Protein AF-A0A533ZIG7-F1 (afdb_monomer_lite)

Foldseek 3Di:
DFDDDDDDPVRVVVLVVDDPVVSVLVVVLCRVVCGPPVPDDDPQKDADDDDDPDGIGGHRDDD

Radius of gyration: 12.23 Å; chains: 1; bounding box: 27×23×31 Å

Structure (mmCIF, N/CA/C/O backbone):
data_AF-A0A533ZIG7-F1
#
_entry.id   AF-A0A533ZIG7-F1
#
loop_
_atom_site.group_PDB
_atom_site.id
_atom_site.type_symbol
_atom_site.label_atom_id
_atom_site.label_alt_id
_atom_site.label_comp_id
_atom_site.label_asym_id
_atom_site.label_entity_id
_atom_site.label_seq_id
_atom_site.pdbx_PDB_ins_code
_atom_site.Cartn_x
_atom_site.Cartn_y
_atom_site.Cartn_z
_atom_site.occupancy
_atom_site.B_iso_or_equiv
_atom_site.auth_seq_id
_atom_site.auth_comp_id
_atom_site.auth_asym_id
_atom_site.auth_atom_id
_atom_site.pdbx_PDB_model_num
ATOM 1 N N . MET A 1 1 ? -1.394 6.878 -17.861 1.00 71.06 1 MET A N 1
ATOM 2 C CA . MET A 1 1 ? -2.280 5.693 -17.788 1.00 71.06 1 MET A CA 1
ATOM 3 C C . MET A 1 1 ? -2.414 5.326 -16.316 1.00 71.06 1 MET A C 1
ATOM 5 O O . MET A 1 1 ? -1.432 5.513 -15.611 1.00 71.06 1 MET A O 1
ATOM 9 N N . ARG A 1 2 ? -3.601 4.939 -15.827 1.00 85.56 2 ARG A N 1
ATOM 10 C CA . ARG A 1 2 ? -3.795 4.614 -14.403 1.00 85.56 2 ARG A CA 1
ATOM 11 C C . ARG A 1 2 ? -3.762 3.100 -14.212 1.00 85.56 2 ARG A C 1
ATOM 13 O O . ARG A 1 2 ? -4.473 2.400 -14.926 1.00 85.56 2 ARG A O 1
ATOM 20 N N . PHE A 1 3 ? -2.950 2.615 -13.283 1.00 90.19 3 PHE A N 1
ATOM 21 C CA . PHE A 1 3 ? -2.901 1.201 -12.920 1.00 90.19 3 PHE A CA 1
ATOM 22 C C . PHE A 1 3 ? -4.004 0.862 -11.911 1.00 90.19 3 PHE A C 1
ATOM 24 O O . PHE A 1 3 ? -4.363 1.687 -11.070 1.00 90.19 3 PHE A O 1
ATOM 31 N N . SER A 1 4 ? -4.541 -0.357 -11.995 1.00 91.88 4 SER A N 1
ATOM 32 C CA . SER A 1 4 ? -5.461 -0.903 -10.993 1.00 91.88 4 SER A CA 1
ATOM 33 C C . SER A 1 4 ? -4.671 -1.574 -9.875 1.00 91.88 4 SER A C 1
ATOM 35 O O . SER A 1 4 ? -3.761 -2.357 -10.141 1.00 91.88 4 SER A O 1
ATOM 37 N N . ILE A 1 5 ? -5.034 -1.282 -8.629 1.00 92.25 5 ILE A N 1
ATOM 38 C CA . ILE A 1 5 ? -4.410 -1.864 -7.439 1.00 92.25 5 ILE A CA 1
ATOM 39 C C . ILE A 1 5 ? -5.326 -2.968 -6.917 1.00 92.25 5 ILE A C 1
ATOM 41 O O . ILE A 1 5 ? -6.520 -2.747 -6.719 1.00 92.25 5 ILE A O 1
ATOM 45 N N . VAL A 1 6 ? -4.763 -4.155 -6.707 1.00 94.88 6 VAL A N 1
ATOM 46 C CA . VAL A 1 6 ? -5.466 -5.317 -6.156 1.00 94.88 6 VAL A CA 1
ATOM 47 C C . VAL A 1 6 ? -4.726 -5.758 -4.903 1.00 94.88 6 VAL A C 1
ATOM 49 O O . VAL A 1 6 ? -3.514 -5.962 -4.939 1.00 94.88 6 VAL A O 1
ATOM 52 N N . PHE A 1 7 ? -5.455 -5.899 -3.799 1.00 93.69 7 PHE A N 1
ATOM 53 C CA . PHE A 1 7 ? -4.913 -6.410 -2.544 1.00 93.69 7 PHE A CA 1
ATOM 54 C C . PHE A 1 7 ? -5.075 -7.928 -2.482 1.00 93.69 7 PHE A C 1
ATOM 56 O O . PHE A 1 7 ? -6.108 -8.467 -2.883 1.00 93.69 7 PHE A O 1
ATOM 63 N N . THR A 1 8 ? -4.062 -8.615 -1.958 1.00 95.12 8 THR A N 1
ATOM 64 C CA . THR A 1 8 ? -4.187 -10.024 -1.574 1.00 95.12 8 THR A CA 1
ATOM 65 C C . THR A 1 8 ? -5.088 -10.156 -0.345 1.00 95.12 8 THR A C 1
ATOM 67 O O . THR A 1 8 ? -5.334 -9.179 0.368 1.00 95.12 8 THR A O 1
ATOM 70 N N . THR A 1 9 ? -5.572 -11.369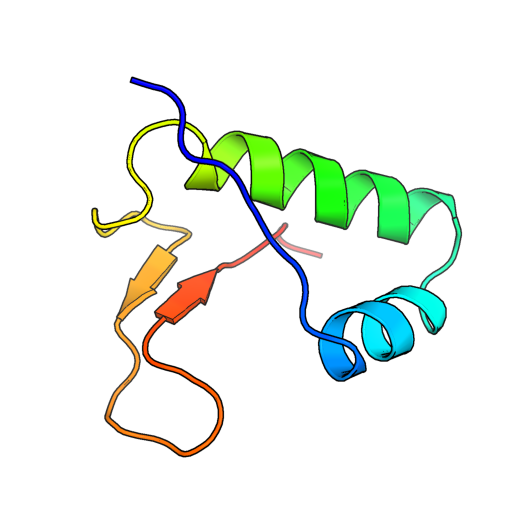 -0.076 1.00 96.06 9 THR A N 1
ATOM 71 C CA . THR A 1 9 ? -6.333 -11.660 1.148 1.00 96.06 9 THR A CA 1
ATOM 72 C C . THR A 1 9 ? -5.525 -11.303 2.396 1.00 96.06 9 THR A C 1
ATOM 74 O O . THR A 1 9 ? -6.029 -10.579 3.250 1.00 96.06 9 THR A O 1
ATOM 77 N N . ASP A 1 10 ? -4.252 -11.704 2.441 1.00 94.75 10 ASP A N 1
ATOM 78 C CA . ASP A 1 10 ? -3.352 -11.420 3.565 1.00 94.75 10 ASP A CA 1
ATOM 79 C C . ASP A 1 10 ? -3.177 -9.909 3.778 1.00 94.75 10 ASP A C 1
ATOM 81 O O . ASP A 1 10 ? -3.329 -9.420 4.893 1.00 94.75 10 ASP A O 1
ATOM 85 N N . ALA A 1 11 ? -2.991 -9.132 2.702 1.00 93.62 11 ALA A N 1
ATOM 86 C CA . ALA A 1 11 ? -2.906 -7.674 2.802 1.00 93.62 11 ALA A CA 1
ATOM 87 C C . ALA A 1 11 ? -4.214 -7.053 3.324 1.00 93.62 11 ALA A C 1
ATOM 89 O O . ALA A 1 11 ? -4.199 -6.054 4.046 1.00 93.62 11 ALA A O 1
ATOM 90 N N . HIS A 1 12 ? -5.362 -7.637 2.977 1.00 95.44 12 HIS A N 1
ATOM 91 C CA . HIS A 1 12 ? -6.651 -7.222 3.521 1.00 95.44 12 HIS A CA 1
ATOM 92 C C . HIS A 1 12 ? -6.751 -7.468 5.030 1.00 95.44 12 HIS A C 1
ATOM 94 O O . HIS A 1 12 ? -7.304 -6.621 5.740 1.00 95.44 12 HIS A O 1
ATOM 100 N N . ASP A 1 13 ? -6.224 -8.591 5.514 1.00 96.38 13 ASP A N 1
ATOM 101 C CA . ASP A 1 13 ? -6.193 -8.930 6.935 1.00 96.38 13 ASP A CA 1
ATOM 102 C C . ASP A 1 13 ? -5.174 -8.084 7.711 1.00 96.38 13 ASP A C 1
ATOM 104 O O . ASP A 1 13 ? -5.507 -7.568 8.779 1.00 96.38 13 ASP A 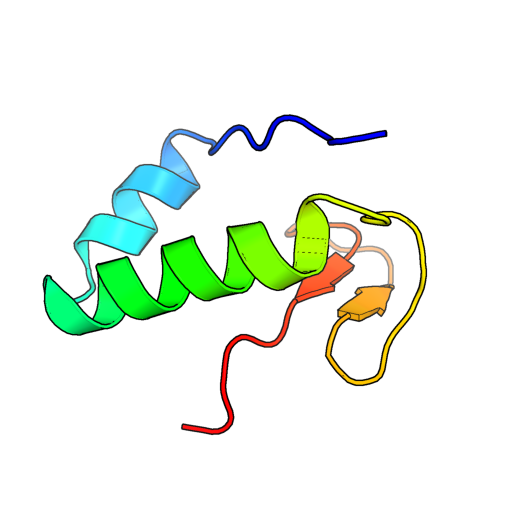O 1
ATOM 108 N N . ASP A 1 14 ? -4.010 -7.790 7.133 1.00 94.25 14 ASP A N 1
ATOM 109 C CA . ASP A 1 14 ? -3.036 -6.857 7.710 1.00 94.25 14 ASP A CA 1
ATOM 110 C C . ASP A 1 14 ? -3.641 -5.457 7.891 1.00 94.25 14 ASP A C 1
ATOM 112 O O . ASP A 1 14 ? -3.542 -4.842 8.956 1.00 94.25 14 ASP A O 1
ATOM 116 N N . LEU A 1 15 ? -4.367 -4.959 6.883 1.00 94.31 15 LEU A N 1
ATOM 117 C CA . LEU A 1 15 ? -5.065 -3.673 6.964 1.00 94.31 15 LEU A CA 1
ATOM 118 C C . LEU A 1 15 ? -6.128 -3.646 8.075 1.00 94.31 15 LEU A C 1
ATOM 120 O O . LEU A 1 15 ? -6.457 -2.563 8.580 1.00 94.31 15 LEU A O 1
ATOM 124 N N . ARG A 1 16 ? -6.680 -4.803 8.475 1.00 95.44 16 ARG A N 1
ATOM 125 C CA . ARG A 1 16 ? -7.660 -4.890 9.570 1.00 95.44 16 ARG A CA 1
ATOM 126 C C . ARG A 1 16 ? -7.055 -4.595 10.938 1.00 95.44 16 ARG A C 1
ATOM 128 O O . ARG A 1 16 ? -7.801 -4.134 11.801 1.00 95.44 16 ARG A O 1
ATOM 135 N N . LEU A 1 17 ? -5.744 -4.773 11.106 1.00 95.88 17 LEU A N 1
ATOM 136 C CA . LEU A 1 17 ? -5.024 -4.493 12.355 1.00 95.88 17 LEU A CA 1
ATOM 137 C C . LEU A 1 17 ? -4.944 -2.992 12.674 1.00 95.88 17 LEU A C 1
ATOM 139 O O . LEU A 1 17 ? -4.814 -2.605 13.834 1.00 95.88 17 LEU A O 1
ATOM 143 N N . PHE A 1 18 ? -5.067 -2.137 11.657 1.00 94.69 18 PHE A N 1
ATOM 144 C CA . PHE A 1 18 ? -5.010 -0.685 11.798 1.00 94.69 18 PHE A CA 1
ATOM 145 C C . PHE A 1 18 ? -6.373 -0.072 12.129 1.00 94.69 18 PHE A C 1
ATOM 147 O O . PHE A 1 18 ? -7.430 -0.532 11.663 1.00 94.69 18 PHE A O 1
ATOM 154 N N . ARG A 1 19 ? -6.355 1.048 12.866 1.00 96.06 19 ARG A N 1
ATOM 155 C CA . ARG A 1 19 ? -7.555 1.861 13.100 1.00 96.06 19 ARG A CA 1
ATOM 156 C C . ARG A 1 19 ? -8.058 2.422 11.774 1.00 96.06 19 ARG A C 1
ATOM 158 O O . ARG A 1 19 ? -7.296 2.636 10.835 1.00 96.06 19 ARG A O 1
ATOM 165 N N . LYS A 1 20 ? -9.351 2.752 11.709 1.00 95.00 20 LYS A N 1
ATOM 166 C CA . LYS A 1 20 ? -9.991 3.273 10.487 1.00 95.00 20 LYS A CA 1
ATOM 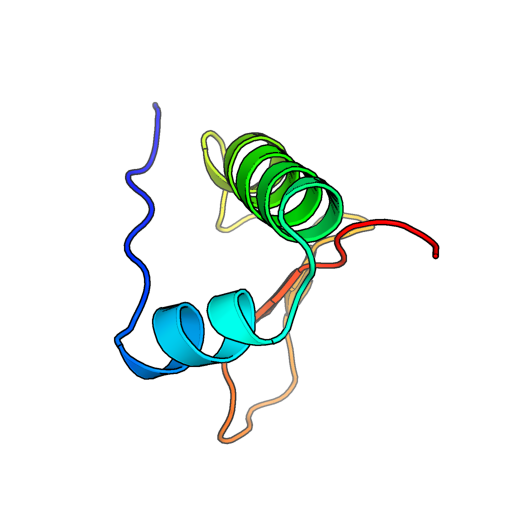167 C C . LYS A 1 20 ? -9.212 4.433 9.848 1.00 95.00 20 LYS A C 1
ATOM 169 O O . LYS A 1 20 ? -8.995 4.417 8.644 1.00 95.00 20 LYS A O 1
ATOM 174 N N . GLY A 1 21 ? -8.773 5.407 10.650 1.00 93.31 21 GLY A N 1
ATOM 175 C CA . GLY A 1 21 ? -8.020 6.561 10.148 1.00 93.31 21 GLY A CA 1
ATOM 176 C C . GLY A 1 21 ? -6.652 6.190 9.569 1.00 93.31 21 GLY A C 1
ATOM 177 O O . GLY A 1 21 ? -6.272 6.711 8.527 1.00 93.31 21 GLY A O 1
ATOM 178 N N . GLU A 1 22 ? -5.940 5.260 10.204 1.00 93.75 22 GLU A N 1
ATOM 179 C CA . GLU A 1 22 ? -4.649 4.753 9.723 1.00 93.75 22 GLU A CA 1
ATOM 180 C C . GLU A 1 22 ? -4.831 3.958 8.430 1.00 93.75 22 GLU A C 1
ATOM 182 O O . GLU A 1 22 ? -4.133 4.203 7.453 1.00 93.75 22 GLU A O 1
ATOM 187 N N . ARG A 1 23 ? -5.849 3.093 8.375 1.00 95.31 23 ARG A N 1
ATOM 188 C CA . ARG A 1 23 ? -6.189 2.333 7.169 1.00 95.31 23 ARG A CA 1
ATOM 189 C C . ARG A 1 23 ? -6.486 3.245 5.982 1.00 95.31 23 ARG A C 1
ATOM 191 O O . ARG A 1 23 ? -5.968 3.011 4.896 1.00 95.31 23 ARG A O 1
ATOM 198 N N . THR A 1 24 ? -7.286 4.295 6.180 1.00 94.69 24 THR A N 1
ATOM 199 C CA . THR A 1 24 ? -7.572 5.279 5.125 1.00 94.69 24 THR A CA 1
ATOM 200 C C . THR A 1 24 ? -6.301 5.982 4.655 1.00 94.69 24 THR A C 1
ATOM 202 O O . THR A 1 24 ? -6.108 6.121 3.452 1.00 94.69 24 THR A O 1
ATOM 205 N N . LYS A 1 25 ? -5.408 6.378 5.572 1.00 93.44 25 LYS A N 1
ATOM 206 C CA . LYS A 1 25 ? -4.115 6.975 5.198 1.00 93.44 25 LYS A CA 1
ATOM 207 C C . LYS A 1 25 ? -3.262 6.015 4.369 1.00 93.44 25 LYS A C 1
ATOM 209 O O . LYS A 1 25 ? -2.724 6.428 3.347 1.00 93.44 25 LYS A O 1
ATOM 214 N N . ILE A 1 26 ? -3.181 4.747 4.780 1.00 93.69 26 ILE A N 1
ATOM 215 C CA . ILE A 1 26 ? -2.410 3.718 4.075 1.00 93.69 26 ILE A CA 1
ATOM 216 C C . ILE A 1 26 ? -2.937 3.529 2.651 1.00 93.69 26 ILE A C 1
ATOM 218 O O . ILE A 1 26 ? -2.169 3.633 1.700 1.00 93.69 26 ILE A O 1
ATOM 222 N N . ILE A 1 27 ? -4.246 3.315 2.495 1.00 94.19 27 ILE A N 1
ATOM 223 C CA . ILE A 1 27 ? -4.866 3.092 1.182 1.00 94.19 27 ILE A CA 1
ATOM 224 C C . ILE A 1 27 ? -4.678 4.311 0.273 1.00 94.19 27 ILE A C 1
ATOM 226 O O . ILE A 1 27 ? -4.223 4.152 -0.857 1.00 94.19 27 ILE A O 1
ATOM 230 N N . ASN A 1 28 ? -4.941 5.522 0.773 1.00 93.25 28 ASN A N 1
ATOM 231 C CA . ASN A 1 28 ? -4.791 6.745 -0.019 1.00 93.25 28 ASN A CA 1
ATOM 232 C C . ASN A 1 28 ? -3.351 6.935 -0.514 1.00 93.25 28 ASN A C 1
ATOM 234 O O . ASN A 1 28 ? -3.143 7.276 -1.674 1.00 93.25 28 ASN A O 1
ATOM 238 N N . ALA A 1 29 ? -2.355 6.681 0.338 1.00 92.00 29 ALA A N 1
ATOM 239 C CA . ALA A 1 29 ? -0.955 6.807 -0.052 1.00 92.00 29 ALA A CA 1
ATOM 240 C C . ALA A 1 29 ? -0.526 5.733 -1.064 1.00 92.00 29 ALA A C 1
ATOM 242 O O . ALA A 1 29 ? 0.238 6.030 -1.980 1.00 92.00 29 ALA A O 1
ATOM 243 N N . ILE A 1 30 ? -1.019 4.494 -0.934 1.00 92.50 30 ILE A N 1
ATOM 244 C CA . ILE A 1 30 ? -0.785 3.439 -1.932 1.00 92.50 30 ILE A CA 1
ATOM 245 C C . ILE A 1 30 ? -1.368 3.865 -3.282 1.00 92.50 30 ILE A C 1
ATOM 247 O O . ILE A 1 30 ? -0.686 3.768 -4.303 1.00 92.50 30 ILE A O 1
ATOM 251 N N . GLU A 1 31 ? -2.603 4.371 -3.293 1.00 92.25 31 GLU A N 1
ATOM 252 C CA . GLU A 1 31 ? -3.241 4.861 -4.512 1.00 92.25 31 GLU A CA 1
ATOM 253 C C . GLU A 1 31 ? -2.466 6.020 -5.137 1.00 92.25 31 GLU A C 1
ATOM 255 O O . GLU A 1 31 ? -2.204 5.983 -6.338 1.00 92.25 31 GLU A O 1
ATOM 260 N N . GLU A 1 32 ? -2.064 7.015 -4.350 1.00 89.56 32 GLU A N 1
ATOM 261 C CA . GLU A 1 32 ? -1.306 8.174 -4.825 1.00 89.56 32 GLU A CA 1
ATOM 262 C C . GLU A 1 32 ? 0.044 7.764 -5.434 1.00 89.56 32 GLU A C 1
ATOM 264 O O . GLU A 1 32 ? 0.391 8.198 -6.534 1.00 89.56 32 GLU A O 1
ATOM 269 N N . LEU A 1 33 ? 0.786 6.886 -4.754 1.00 88.31 33 LEU A N 1
ATOM 270 C CA . LEU A 1 33 ? 2.154 6.532 -5.136 1.00 88.31 33 LEU A CA 1
ATOM 271 C C . LEU A 1 33 ? 2.234 5.483 -6.255 1.00 88.31 33 LEU A C 1
ATOM 273 O O . LEU A 1 33 ? 3.237 5.451 -6.966 1.00 88.31 33 LEU A O 1
ATOM 277 N N . LEU A 1 34 ? 1.223 4.621 -6.423 1.00 91.31 34 LEU A N 1
ATOM 278 C CA . LEU A 1 34 ? 1.264 3.511 -7.390 1.00 91.31 34 LEU A CA 1
ATOM 279 C C . LEU A 1 34 ? 0.320 3.673 -8.589 1.00 91.31 34 LEU A C 1
ATOM 281 O O . LEU A 1 34 ? 0.456 2.943 -9.569 1.00 91.31 34 LEU A O 1
ATOM 285 N N . SER A 1 35 ? -0.620 4.622 -8.569 1.00 88.50 35 SER A N 1
ATOM 286 C CA . SER A 1 35 ? -1.601 4.760 -9.658 1.00 88.50 35 SER A CA 1
ATOM 287 C C . SER A 1 35 ? -0.985 5.133 -11.009 1.00 88.50 35 SER A C 1
ATOM 289 O O . SER A 1 35 ? -1.587 4.823 -12.034 1.00 88.50 35 SER A O 1
ATOM 291 N N . HIS A 1 36 ? 0.166 5.812 -11.043 1.00 84.81 36 HIS A N 1
ATOM 292 C CA . HIS A 1 36 ? 0.689 6.432 -12.269 1.00 84.81 36 HIS A CA 1
ATOM 293 C C . HIS A 1 36 ? 1.943 5.765 -12.836 1.00 84.81 36 HIS A C 1
ATOM 295 O O . HIS A 1 36 ? 1.989 5.528 -14.041 1.00 84.81 36 HIS A O 1
ATOM 301 N N . ASP A 1 37 ? 2.930 5.452 -11.993 1.00 84.31 37 ASP A N 1
ATOM 302 C CA . ASP A 1 37 ? 4.137 4.729 -12.404 1.00 84.31 37 ASP A CA 1
ATOM 303 C C . ASP A 1 37 ? 4.633 3.797 -11.281 1.00 84.31 37 ASP A C 1
ATOM 305 O O . ASP A 1 37 ? 5.573 4.111 -10.545 1.00 84.31 37 ASP A O 1
ATOM 309 N N . PRO A 1 38 ? 3.981 2.635 -11.111 1.00 85.94 38 PRO A N 1
ATOM 310 C CA . PRO A 1 38 ? 4.307 1.674 -10.077 1.00 85.94 38 PRO A CA 1
ATOM 311 C C . PRO A 1 38 ? 5.511 0.813 -10.442 1.00 85.94 38 PRO A C 1
ATOM 313 O O . PRO A 1 38 ? 5.717 -0.175 -9.762 1.00 85.94 38 PRO A O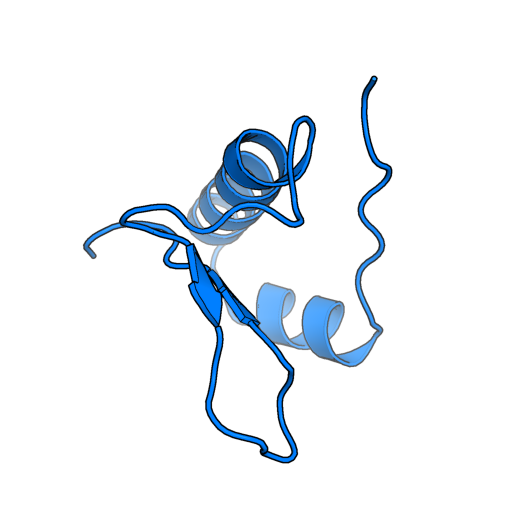 1
ATOM 316 N N . ALA A 1 39 ? 6.270 1.082 -11.507 1.00 87.62 39 ALA A N 1
ATOM 317 C CA . ALA A 1 39 ? 7.500 0.345 -11.813 1.00 87.62 39 ALA A CA 1
ATOM 318 C C . ALA A 1 39 ? 8.752 1.211 -11.612 1.00 87.62 39 ALA A C 1
ATOM 320 O O . ALA A 1 39 ? 9.855 0.674 -11.521 1.00 87.62 39 ALA A O 1
ATOM 321 N N . HIS A 1 40 ? 8.587 2.527 -11.469 1.00 88.06 40 HIS A N 1
ATOM 322 C CA . HIS A 1 40 ? 9.682 3.456 -11.240 1.00 88.06 40 HIS A CA 1
ATOM 323 C C . HIS A 1 40 ? 10.142 3.475 -9.776 1.00 88.06 40 HIS A C 1
ATOM 325 O O . HIS A 1 40 ? 9.341 3.377 -8.837 1.00 88.06 40 HIS A O 1
ATOM 331 N N . GLU A 1 41 ? 11.454 3.583 -9.573 1.00 90.62 41 GLU A N 1
ATOM 332 C CA . GLU A 1 41 ? 12.037 3.807 -8.251 1.00 90.62 41 GLU A CA 1
ATOM 333 C C . GLU A 1 41 ? 11.834 5.261 -7.828 1.00 90.62 41 GLU A C 1
ATOM 335 O O . GLU A 1 41 ? 12.048 6.194 -8.597 1.00 90.62 41 GLU A O 1
ATOM 340 N N . THR A 1 42 ? 11.446 5.468 -6.574 1.00 88.81 42 THR A N 1
ATOM 341 C CA . THR A 1 42 ? 11.339 6.805 -5.987 1.00 88.81 42 THR A CA 1
ATOM 342 C C . THR A 1 42 ? 11.973 6.803 -4.605 1.00 88.81 42 THR A C 1
ATOM 344 O O . THR A 1 42 ? 12.330 5.761 -4.054 1.00 88.81 42 THR A O 1
ATOM 347 N N . ARG A 1 43 ? 12.065 7.974 -3.967 1.00 87.19 43 ARG A N 1
ATOM 348 C CA . ARG A 1 43 ? 12.512 8.061 -2.568 1.00 87.19 43 ARG A CA 1
ATOM 349 C C . ARG A 1 43 ? 11.714 7.135 -1.632 1.00 87.19 43 ARG A C 1
ATOM 351 O O . ARG A 1 43 ? 12.290 6.606 -0.680 1.00 87.19 43 ARG A O 1
ATOM 358 N N . ASN A 1 44 ? 10.425 6.943 -1.918 1.00 88.31 44 ASN A N 1
ATOM 359 C CA . ASN A 1 44 ? 9.491 6.163 -1.106 1.00 88.31 44 ASN A CA 1
ATOM 360 C C . ASN A 1 44 ? 9.193 4.779 -1.697 1.00 88.31 44 ASN A C 1
ATOM 362 O O . ASN A 1 44 ? 8.391 4.053 -1.123 1.00 88.31 44 ASN A O 1
ATOM 366 N N . ARG A 1 45 ? 9.816 4.394 -2.817 1.00 91.12 45 ARG A N 1
ATOM 367 C CA . ARG A 1 45 ? 9.592 3.099 -3.463 1.00 91.12 45 ARG A CA 1
ATOM 368 C C . ARG A 1 45 ? 10.910 2.510 -3.932 1.00 91.12 45 ARG A C 1
ATOM 370 O O . ARG A 1 45 ? 11.522 3.037 -4.858 1.00 91.12 45 ARG A O 1
ATOM 377 N N . LYS A 1 46 ? 11.342 1.426 -3.293 1.00 92.56 46 LYS A N 1
ATOM 378 C CA . LYS A 1 46 ? 12.657 0.825 -3.535 1.00 92.56 46 LYS A CA 1
ATOM 379 C C . LYS A 1 46 ? 12.526 -0.633 -3.910 1.00 92.56 46 LYS A C 1
ATOM 381 O O . LYS A 1 46 ? 11.712 -1.350 -3.328 1.00 92.56 46 LYS A O 1
ATOM 386 N N . ARG A 1 47 ? 13.358 -1.079 -4.848 1.00 93.31 47 ARG A N 1
ATOM 387 C CA . ARG A 1 47 ? 13.452 -2.495 -5.165 1.00 93.31 47 ARG A CA 1
ATOM 388 C C . ARG A 1 47 ? 14.133 -3.228 -4.017 1.00 93.31 47 ARG A C 1
ATOM 390 O O . ARG A 1 47 ? 15.193 -2.821 -3.536 1.00 93.31 47 ARG A O 1
ATOM 397 N N . LEU A 1 48 ? 13.502 -4.296 -3.557 1.00 92.62 48 LEU A N 1
ATOM 398 C CA . LEU A 1 48 ? 14.061 -5.159 -2.533 1.00 92.62 48 LEU A CA 1
ATOM 399 C C . LEU A 1 48 ? 15.053 -6.136 -3.164 1.00 92.62 48 LEU A C 1
ATOM 401 O O . LEU A 1 48 ? 14.939 -6.521 -4.329 1.00 92.62 48 LEU A O 1
ATOM 405 N N . ARG A 1 49 ? 16.033 -6.573 -2.368 1.00 93.06 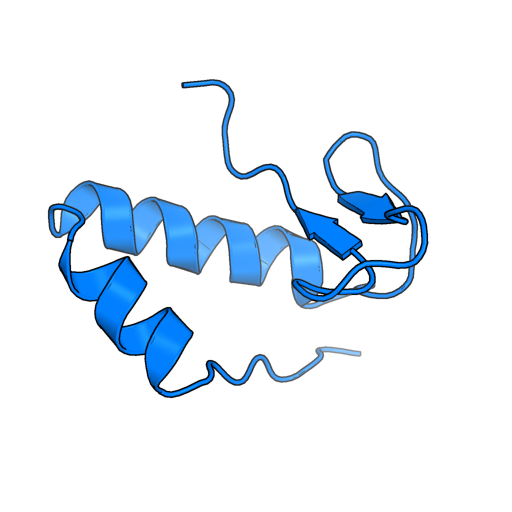49 ARG A N 1
ATOM 406 C CA . ARG A 1 49 ? 16.797 -7.777 -2.718 1.00 93.06 49 ARG A CA 1
ATOM 407 C C . ARG A 1 49 ? 15.834 -8.972 -2.743 1.00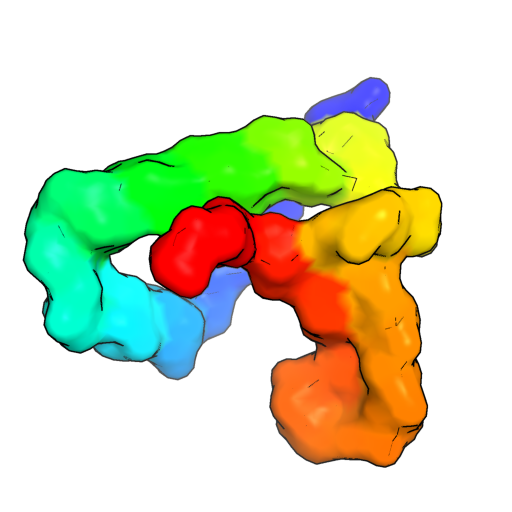 93.06 49 ARG A C 1
ATOM 409 O O . ARG A 1 49 ? 14.886 -8.956 -1.953 1.00 93.06 49 ARG A O 1
ATOM 416 N N . PRO A 1 50 ? 16.080 -9.993 -3.588 1.00 93.69 50 PRO A N 1
ATOM 417 C CA . PRO A 1 50 ? 15.220 -11.171 -3.671 1.00 93.69 50 PRO A CA 1
ATOM 418 C C . PRO A 1 50 ? 14.885 -11.729 -2.283 1.00 93.69 50 PRO A C 1
ATOM 420 O O . PRO A 1 50 ? 15.787 -12.014 -1.495 1.00 93.69 50 PRO A O 1
ATOM 423 N N . ASN A 1 51 ? 13.593 -11.827 -1.974 1.00 91.94 51 ASN A N 1
ATOM 424 C CA . ASN A 1 51 ? 13.078 -12.304 -0.694 1.00 91.94 51 ASN A CA 1
ATOM 425 C C . ASN A 1 51 ? 11.679 -12.926 -0.873 1.00 91.94 51 ASN A C 1
ATOM 427 O O . ASN A 1 51 ? 11.130 -12.919 -1.972 1.00 91.94 51 ASN A O 1
ATOM 431 N N . GLN A 1 52 ? 11.116 -13.474 0.208 1.00 89.81 52 GLN A N 1
ATOM 432 C CA . GLN A 1 52 ? 9.808 -14.143 0.193 1.00 89.81 52 GLN A CA 1
ATOM 433 C C . GLN A 1 52 ? 8.602 -13.194 0.311 1.00 89.81 52 GLN A C 1
ATOM 435 O O . GLN A 1 52 ? 7.479 -13.627 0.087 1.00 89.81 52 GLN A O 1
ATOM 440 N N . MET A 1 53 ? 8.812 -11.929 0.679 1.00 86.50 53 MET A N 1
ATOM 441 C CA . MET A 1 53 ? 7.741 -10.957 0.930 1.00 86.50 53 MET A CA 1
ATOM 442 C C . MET A 1 53 ? 7.328 -10.200 -0.335 1.00 86.50 53 MET A C 1
ATOM 444 O O . MET A 1 53 ? 6.151 -9.912 -0.524 1.00 86.50 53 MET A O 1
ATOM 448 N N . GLY A 1 54 ? 8.282 -9.866 -1.206 1.00 88.75 54 GLY A N 1
ATOM 449 C CA . GLY A 1 54 ? 7.999 -9.165 -2.452 1.00 88.75 54 GLY A CA 1
ATOM 450 C C . GLY A 1 54 ? 9.214 -8.496 -3.084 1.00 88.75 54 GLY A C 1
ATOM 451 O O . GLY A 1 54 ? 10.307 -8.425 -2.522 1.00 88.75 54 GLY A O 1
ATOM 452 N N . GLU A 1 55 ? 9.002 -7.970 -4.288 1.00 93.19 55 GLU A N 1
ATOM 453 C CA . GLU A 1 55 ? 10.051 -7.332 -5.090 1.00 93.19 55 GLU A CA 1
ATOM 454 C C . GLU A 1 55 ? 10.286 -5.857 -4.738 1.00 93.19 55 GLU A C 1
ATOM 456 O O . GLU A 1 55 ? 11.325 -5.296 -5.088 1.00 93.19 55 GLU A O 1
ATOM 461 N N . TRP A 1 56 ? 9.333 -5.216 -4.062 1.00 94.12 56 TRP A N 1
ATOM 462 C CA . TRP A 1 56 ? 9.315 -3.773 -3.837 1.00 94.12 56 TRP A CA 1
ATOM 463 C C . TRP A 1 56 ? 8.871 -3.432 -2.418 1.00 94.12 56 TRP A C 1
ATOM 465 O O . TRP A 1 56 ? 7.917 -4.010 -1.908 1.00 94.12 56 TRP A O 1
ATOM 475 N N . GLU A 1 57 ? 9.524 -2.442 -1.813 1.00 92.44 57 GLU A N 1
ATOM 476 C CA . GLU A 1 57 ? 9.058 -1.768 -0.601 1.00 92.44 57 GLU A CA 1
ATOM 477 C C . GLU A 1 57 ? 8.438 -0.425 -0.993 1.00 92.44 57 GLU A C 1
ATOM 479 O O . GLU A 1 57 ? 9.074 0.369 -1.694 1.00 92.44 57 GLU A O 1
ATOM 484 N N . LEU A 1 58 ? 7.222 -0.159 -0.507 1.00 92.56 58 LEU A N 1
ATOM 485 C CA . LEU A 1 58 ? 6.592 1.157 -0.542 1.00 92.56 58 LEU A CA 1
ATOM 486 C C . LEU A 1 58 ? 6.551 1.728 0.877 1.00 92.56 58 LEU A C 1
ATOM 488 O O . LEU A 1 58 ? 5.994 1.123 1.788 1.00 92.56 58 LEU A O 1
ATOM 492 N N . ARG A 1 59 ? 7.116 2.917 1.059 1.00 90.50 59 ARG A N 1
ATOM 493 C CA . ARG A 1 59 ? 7.115 3.635 2.330 1.00 90.50 59 ARG A CA 1
ATOM 494 C C . ARG A 1 59 ? 5.937 4.593 2.350 1.00 90.50 59 ARG A C 1
ATOM 496 O O . ARG A 1 59 ? 5.950 5.614 1.662 1.00 90.50 59 ARG A O 1
ATOM 503 N N . VAL A 1 60 ? 4.935 4.246 3.144 1.00 86.19 60 VAL A N 1
ATOM 504 C CA . VAL A 1 60 ? 3.795 5.106 3.431 1.00 86.19 60 VAL A CA 1
ATOM 505 C C . VAL A 1 60 ? 4.060 5.802 4.759 1.00 86.19 60 VAL A C 1
ATOM 507 O O . VAL A 1 60 ? 4.029 5.170 5.808 1.00 86.19 60 VAL A O 1
ATOM 510 N N . ASP A 1 61 ? 4.323 7.104 4.671 1.00 72.19 61 ASP A N 1
ATOM 511 C CA . ASP A 1 61 ? 4.608 8.004 5.791 1.00 72.19 61 ASP A CA 1
ATOM 512 C C . ASP A 1 61 ? 6.004 7.859 6.446 1.00 72.19 61 ASP A C 1
ATOM 514 O O . ASP A 1 61 ? 6.687 6.832 6.369 1.00 72.19 61 ASP A O 1
ATOM 518 N N . LYS A 1 62 ? 6.442 8.949 7.084 1.00 54.00 62 LYS A N 1
ATOM 519 C CA . LYS A 1 62 ? 7.375 8.912 8.215 1.00 54.00 62 LYS A CA 1
ATOM 520 C C . LYS A 1 62 ? 6.482 8.986 9.452 1.00 54.00 62 LYS A C 1
ATOM 522 O O . LYS A 1 62 ? 6.243 10.088 9.938 1.00 54.00 62 LYS A O 1
ATOM 527 N N . LEU A 1 63 ? 5.939 7.870 9.922 1.00 44.00 63 LEU A N 1
ATOM 528 C CA . LEU A 1 63 ? 5.474 7.873 11.311 1.00 44.00 63 LEU A CA 1
ATOM 529 C C . LEU A 1 63 ? 6.674 8.103 12.240 1.00 44.00 63 LEU A C 1
ATOM 531 O O . LEU A 1 63 ? 7.761 7.551 11.935 1.00 44.00 63 LEU A O 1
#

Secondary structure (DSSP, 8-state):
-PPPP---HHHHHHHHTS-HHHHHHHHHHHHHHHSS-TTS-BTTEEEPPS-SS-SEEE-----

Sequence (63 aa):
MRFSIVFTTDAHDDLRLFRKGERTKIINAIEELLSHDPAHETRNRKRLRPNQMGEWELRVDKL

pLDDT: mean 89.85, std 8.8, range [44.0, 96.38]